Protein AF-A0A2P5DA56-F1 (afdb_monomer_lite)

Foldseek 3Di:
DDDPDPVQQVVLLVVLVVCVVVVVLVVNLVVVVCCCPVVVDDHDPVSLVVSLLSCLVVPNLVSSLVSQLVCVVVVHDGDCVSQVVSCLVPNALVSQFSSQCSNPVDPGHDLVSSLVSLVSCVVVVNVVRNDLVPDDPVNNPDPSSVVVVVVVCVVVVPDDPDDDDDDDDD

Organism: Parasponia andersonii (NCBI:txid3476)

Structure (mmCIF, N/CA/C/O backbone):
data_AF-A0A2P5DA56-F1
#
_entry.id   AF-A0A2P5DA56-F1
#
loop_
_atom_site.group_PDB
_atom_site.id
_atom_site.type_symbol
_atom_site.label_atom_id
_atom_site.label_alt_id
_atom_site.label_comp_id
_atom_site.label_asym_id
_atom_site.label_entity_id
_atom_site.label_seq_id
_atom_site.pdbx_PDB_ins_code
_atom_site.Cartn_x
_atom_site.Cartn_y
_atom_site.Cartn_z
_atom_site.occupancy
_atom_site.B_iso_or_equiv
_atom_site.auth_seq_id
_atom_site.auth_comp_id
_atom_site.auth_asym_id
_atom_site.auth_atom_id
_atom_site.pdbx_PDB_model_num
ATOM 1 N N . MET A 1 1 ? -0.456 -14.049 32.394 1.00 36.62 1 MET A N 1
ATOM 2 C CA . MET A 1 1 ? 0.382 -13.313 31.425 1.00 36.62 1 MET A CA 1
ATOM 3 C C . MET A 1 1 ? -0.483 -12.207 30.856 1.00 36.62 1 MET A C 1
ATOM 5 O O . MET A 1 1 ? -1.296 -12.472 29.980 1.00 36.62 1 MET A O 1
ATOM 9 N N . GLU A 1 2 ? -0.412 -11.013 31.433 1.00 42.34 2 GLU A N 1
ATOM 10 C CA . GLU A 1 2 ? -1.145 -9.858 30.918 1.00 42.34 2 GLU A CA 1
ATOM 11 C C . GLU A 1 2 ? -0.471 -9.425 29.618 1.00 42.34 2 GLU A C 1
ATOM 13 O O . GLU A 1 2 ? 0.686 -9.003 29.606 1.00 42.34 2 GLU A O 1
ATOM 18 N N . LYS A 1 3 ? -1.166 -9.607 28.491 1.00 50.41 3 LYS A N 1
ATOM 19 C CA . LYS A 1 3 ? -0.792 -8.895 27.273 1.00 50.41 3 LYS A CA 1
ATOM 20 C C . LYS A 1 3 ? -1.022 -7.421 27.577 1.00 50.41 3 LYS A C 1
ATOM 22 O O . LYS A 1 3 ? -2.128 -7.048 27.952 1.00 50.41 3 LYS A O 1
ATOM 27 N N . ASN A 1 4 ? 0.023 -6.616 27.437 1.00 48.81 4 ASN A N 1
ATOM 28 C CA . ASN A 1 4 ? -0.068 -5.162 27.400 1.00 48.81 4 ASN A CA 1
ATOM 29 C C . ASN A 1 4 ? -0.937 -4.797 26.179 1.00 48.81 4 ASN A C 1
ATOM 31 O O . ASN A 1 4 ? -0.430 -4.692 25.063 1.00 48.81 4 ASN A O 1
ATOM 35 N N . LEU A 1 5 ? -2.260 -4.770 26.363 1.00 55.12 5 LEU A N 1
ATOM 36 C CA . LEU A 1 5 ? -3.243 -4.524 25.310 1.00 55.12 5 LEU A CA 1
ATOM 37 C C . LEU A 1 5 ? -3.273 -3.023 25.043 1.00 55.12 5 LEU A C 1
ATOM 39 O O . LEU A 1 5 ? -3.648 -2.236 25.914 1.00 55.12 5 LEU A O 1
ATOM 43 N N . ASN A 1 6 ? -2.893 -2.623 23.832 1.00 73.44 6 ASN A N 1
ATOM 44 C CA . ASN A 1 6 ? -3.261 -1.305 23.344 1.00 73.44 6 ASN A CA 1
ATOM 45 C C . ASN A 1 6 ? -4.718 -1.407 22.886 1.00 73.44 6 ASN A C 1
ATOM 47 O O . ASN A 1 6 ? -4.990 -1.780 21.744 1.00 73.44 6 ASN A O 1
ATOM 51 N N . VAL A 1 7 ? -5.630 -1.117 23.818 1.00 73.19 7 VAL A N 1
ATOM 52 C CA . VAL A 1 7 ? -7.082 -1.289 23.666 1.00 73.19 7 VAL A CA 1
ATOM 53 C C . VAL A 1 7 ? -7.597 -0.677 22.359 1.00 73.19 7 VAL A C 1
ATOM 55 O O . VAL A 1 7 ? -8.420 -1.294 21.686 1.00 73.19 7 VAL A O 1
ATOM 58 N N . ASP A 1 8 ? -7.055 0.470 21.943 1.00 84.94 8 ASP A N 1
ATOM 59 C CA . ASP A 1 8 ? -7.455 1.137 20.703 1.00 84.94 8 ASP A CA 1
ATOM 60 C C . ASP A 1 8 ? -7.019 0.351 19.457 1.00 84.94 8 ASP A C 1
ATOM 62 O O . ASP A 1 8 ? -7.797 0.166 18.520 1.00 84.94 8 ASP A O 1
ATOM 66 N N . ALA A 1 9 ? -5.791 -0.172 19.441 1.00 89.06 9 ALA A N 1
ATOM 67 C CA . ALA A 1 9 ? -5.267 -0.936 18.309 1.00 89.06 9 ALA A CA 1
ATOM 68 C C . ALA A 1 9 ? -5.956 -2.306 18.162 1.00 89.06 9 ALA A C 1
ATOM 70 O O . ALA A 1 9 ? -6.233 -2.748 17.039 1.00 89.06 9 ALA A O 1
ATOM 71 N N . ASP A 1 10 ? -6.270 -2.955 19.286 1.00 90.25 10 ASP A N 1
ATOM 72 C CA . ASP A 1 10 ? -7.009 -4.218 19.316 1.00 90.25 10 ASP A CA 1
ATOM 73 C C . ASP A 1 10 ? -8.465 -4.029 18.865 1.00 90.25 10 ASP A C 1
ATOM 75 O O . ASP A 1 10 ? -8.963 -4.806 18.043 1.00 90.25 10 ASP A O 1
ATOM 79 N N . LEU A 1 11 ? -9.129 -2.960 19.322 1.00 91.12 11 LEU A N 1
ATOM 80 C CA . LEU A 1 11 ? -10.483 -2.612 18.888 1.00 91.12 11 LEU A CA 1
ATOM 81 C C . LEU A 1 11 ? -10.534 -2.332 17.380 1.00 91.12 11 LEU A C 1
ATOM 83 O O . LEU A 1 11 ? -11.405 -2.864 16.688 1.00 91.12 11 LEU A O 1
ATOM 87 N N . LEU A 1 12 ? -9.577 -1.563 16.847 1.00 93.56 12 LEU A N 1
ATOM 88 C CA . LEU A 1 12 ? -9.480 -1.313 15.407 1.00 93.56 12 LEU A CA 1
ATOM 89 C C . LEU A 1 12 ? -9.335 -2.614 14.614 1.00 93.56 12 LEU A C 1
ATOM 91 O O . LEU A 1 12 ? -10.028 -2.799 13.616 1.00 93.56 12 LEU A O 1
ATOM 95 N N . ASN A 1 13 ? -8.485 -3.541 15.060 1.00 95.12 13 ASN A N 1
ATOM 96 C CA . ASN A 1 13 ? -8.341 -4.843 14.409 1.00 95.12 13 ASN A CA 1
ATOM 97 C C . ASN A 1 13 ? -9.676 -5.611 14.383 1.00 95.12 13 ASN A C 1
ATOM 99 O O . ASN A 1 13 ? -10.057 -6.139 13.338 1.00 95.12 13 ASN A O 1
ATOM 103 N N . VAL A 1 14 ? -10.423 -5.646 15.493 1.00 95.56 14 VAL A N 1
ATOM 104 C CA . VAL A 1 14 ? -11.745 -6.298 15.552 1.00 95.56 14 VAL A CA 1
ATOM 105 C C . VAL A 1 14 ? -12.730 -5.656 14.571 1.00 95.56 14 VAL A C 1
ATOM 107 O O . VAL A 1 14 ? -13.362 -6.372 13.792 1.00 95.56 14 VAL A O 1
ATOM 110 N N . LEU A 1 15 ? -12.829 -4.325 14.560 1.00 95.75 15 LEU A N 1
ATOM 111 C CA . LEU A 1 15 ? -13.745 -3.598 13.677 1.00 95.75 15 LEU A CA 1
ATOM 112 C C . LEU A 1 15 ? -13.402 -3.813 12.198 1.00 95.75 15 LEU A C 1
ATOM 114 O O . LEU A 1 15 ? -14.291 -4.113 11.399 1.00 95.75 15 LEU A O 1
ATOM 118 N N . ILE A 1 16 ? -12.117 -3.745 11.838 1.00 97.38 16 ILE A N 1
ATOM 119 C CA . ILE A 1 16 ? -11.650 -4.012 10.472 1.00 97.38 16 ILE A CA 1
ATOM 120 C C . ILE A 1 16 ? -11.968 -5.446 10.053 1.00 97.38 16 ILE A C 1
ATOM 122 O O . ILE A 1 16 ? -12.532 -5.647 8.978 1.00 97.38 16 ILE A O 1
ATOM 126 N N . ASN A 1 17 ? -11.702 -6.442 10.905 1.00 96.06 17 ASN A N 1
ATOM 127 C CA . ASN A 1 17 ? -12.074 -7.830 10.611 1.00 96.06 17 ASN A CA 1
ATOM 128 C C . ASN A 1 17 ? -13.595 -7.974 10.408 1.00 96.06 17 ASN A C 1
ATOM 130 O O . ASN A 1 17 ? -14.023 -8.707 9.517 1.00 96.06 17 ASN A O 1
ATOM 134 N N . GLY A 1 18 ? -14.409 -7.240 11.175 1.00 97.56 18 GLY A N 1
ATOM 135 C CA . GLY A 1 18 ? -15.863 -7.188 11.003 1.00 97.56 18 GLY A CA 1
ATOM 136 C C . GLY A 1 18 ? -16.289 -6.648 9.634 1.00 97.56 18 GLY A C 1
ATOM 137 O O . GLY A 1 18 ? -17.082 -7.288 8.939 1.00 97.56 18 GLY A O 1
ATOM 138 N N . PHE A 1 19 ? -15.729 -5.513 9.199 1.00 97.44 19 PHE A N 1
ATOM 139 C CA . PHE A 1 19 ? -16.005 -4.963 7.867 1.00 97.44 19 PHE A CA 1
ATOM 140 C C . PHE A 1 19 ? -15.567 -5.913 6.745 1.00 97.44 19 PHE A C 1
ATOM 142 O O . PHE A 1 19 ? -16.328 -6.146 5.802 1.00 97.44 19 PHE A O 1
ATOM 149 N N . LEU A 1 20 ? -14.370 -6.499 6.856 1.00 96.38 20 LEU A N 1
ATOM 150 C CA . LEU A 1 20 ? -13.844 -7.440 5.866 1.00 96.38 20 LEU A CA 1
ATOM 151 C C . LEU A 1 20 ? -14.679 -8.727 5.790 1.00 96.38 20 LEU A C 1
ATOM 153 O O . LEU A 1 20 ? -14.956 -9.204 4.689 1.00 96.38 20 LEU A O 1
ATOM 157 N N . GLY A 1 21 ? -15.152 -9.244 6.929 1.00 95.94 21 GLY A N 1
ATOM 158 C CA . GLY A 1 21 ? -16.059 -10.395 6.989 1.00 95.94 21 GLY A CA 1
ATOM 159 C C . GLY A 1 21 ? -17.401 -10.145 6.293 1.00 95.94 21 GLY A C 1
ATOM 160 O O . GLY A 1 21 ? -17.974 -11.055 5.699 1.00 95.94 21 GLY A O 1
ATOM 161 N N . GLN A 1 22 ? -17.860 -8.891 6.276 1.00 97.06 22 GLN A N 1
ATOM 162 C CA . GLN A 1 22 ? -19.046 -8.450 5.532 1.00 97.06 22 GLN A CA 1
ATOM 163 C C . GLN A 1 22 ? -18.738 -8.050 4.077 1.00 97.06 22 GLN A C 1
ATOM 165 O O . GLN A 1 22 ? -19.611 -7.522 3.392 1.00 97.06 22 GLN A O 1
ATOM 170 N N . ARG A 1 23 ? -17.504 -8.268 3.595 1.00 95.00 23 ARG A N 1
ATOM 171 C CA . ARG A 1 23 ? -17.010 -7.844 2.269 1.00 95.00 23 ARG A CA 1
ATOM 172 C C . ARG A 1 23 ? -17.093 -6.332 2.020 1.00 95.00 23 ARG A C 1
ATOM 174 O O . ARG A 1 23 ? -17.073 -5.883 0.877 1.00 95.00 23 ARG A O 1
ATOM 181 N N . ARG A 1 24 ? -17.134 -5.524 3.080 1.00 97.69 24 ARG A N 1
ATOM 182 C CA . ARG A 1 24 ? -17.201 -4.057 3.017 1.00 97.69 24 ARG A CA 1
ATOM 183 C C . ARG A 1 24 ? -15.795 -3.453 3.008 1.00 97.69 24 ARG A C 1
ATOM 185 O O . ARG A 1 24 ? -15.431 -2.705 3.910 1.00 97.69 24 ARG A O 1
ATOM 192 N N . ILE A 1 25 ? -14.996 -3.811 2.004 1.00 98.00 25 ILE A N 1
ATOM 193 C CA . ILE A 1 25 ? -13.558 -3.487 1.940 1.00 98.00 25 ILE A CA 1
ATOM 194 C C . ILE A 1 25 ? -13.324 -1.970 1.883 1.00 98.00 25 ILE A C 1
ATOM 196 O O . ILE A 1 25 ? -12.516 -1.445 2.640 1.00 98.00 25 ILE A O 1
ATOM 200 N N . GLU A 1 26 ? -14.079 -1.252 1.051 1.00 96.88 26 GLU A N 1
ATOM 201 C CA . GLU A 1 26 ? -13.971 0.209 0.938 1.00 96.88 26 GLU A CA 1
ATOM 202 C C . GLU A 1 26 ? -14.357 0.921 2.243 1.00 96.88 26 GLU A C 1
ATOM 204 O O . GLU A 1 26 ? -13.678 1.846 2.680 1.00 96.88 26 GLU A O 1
ATOM 209 N N . ALA A 1 27 ? -15.401 0.440 2.927 1.00 97.62 27 ALA A N 1
ATOM 210 C CA . ALA A 1 27 ? -15.776 0.971 4.235 1.00 97.62 27 ALA A CA 1
ATOM 211 C C . ALA A 1 27 ? -14.688 0.707 5.288 1.00 97.62 27 ALA A C 1
ATOM 213 O O . ALA A 1 27 ? -14.415 1.586 6.098 1.00 97.62 27 ALA A O 1
ATOM 214 N N . ALA A 1 28 ? -14.049 -0.471 5.257 1.00 98.06 28 ALA A N 1
ATOM 215 C CA . ALA A 1 28 ? -12.926 -0.791 6.137 1.00 98.06 28 ALA A CA 1
ATOM 216 C C . ALA A 1 28 ? -11.749 0.172 5.920 1.00 98.06 28 ALA A C 1
ATOM 218 O O . ALA A 1 28 ? -11.184 0.676 6.888 1.00 98.06 28 ALA A O 1
ATOM 219 N N . TYR A 1 29 ? -11.417 0.457 4.657 1.00 98.25 29 TYR A N 1
ATOM 220 C CA . TYR A 1 29 ? -10.381 1.420 4.287 1.00 98.25 29 TYR A CA 1
ATOM 221 C C . TYR A 1 29 ? -10.695 2.827 4.786 1.00 98.25 29 TYR A C 1
ATOM 223 O O . TYR A 1 29 ? -9.919 3.383 5.562 1.00 98.25 29 TYR A O 1
ATOM 231 N N . ASN A 1 30 ? -11.861 3.364 4.425 1.00 97.69 30 ASN A N 1
ATOM 232 C CA . ASN A 1 30 ? -12.257 4.714 4.821 1.00 97.69 30 ASN A CA 1
ATOM 233 C C . ASN A 1 30 ? -12.301 4.870 6.345 1.00 97.69 30 ASN A C 1
ATOM 235 O O . ASN A 1 30 ? -11.796 5.857 6.876 1.00 97.69 30 ASN A O 1
ATOM 239 N N . PHE A 1 31 ? -12.831 3.866 7.052 1.00 97.06 31 PHE A N 1
ATOM 240 C CA . PHE A 1 31 ? -12.843 3.846 8.510 1.00 97.06 31 PHE A CA 1
ATOM 241 C C . PHE A 1 31 ? -11.424 3.875 9.091 1.00 97.06 31 PHE A C 1
ATOM 243 O O . PHE A 1 31 ? -11.137 4.705 9.950 1.00 97.06 31 PHE A O 1
ATOM 250 N N . LEU A 1 32 ? -10.516 3.014 8.616 1.00 96.38 32 LEU A N 1
ATOM 251 C CA . LEU A 1 32 ? -9.143 2.971 9.128 1.00 96.38 32 LEU A CA 1
ATOM 252 C C . LEU A 1 32 ? -8.421 4.310 8.925 1.00 96.38 32 LEU A C 1
ATOM 254 O O . LEU A 1 32 ? -7.805 4.824 9.857 1.00 96.38 32 LEU A O 1
ATOM 258 N N . ILE A 1 33 ? -8.533 4.882 7.723 1.00 96.31 33 ILE A N 1
ATOM 259 C CA . ILE A 1 33 ? -7.940 6.178 7.374 1.00 96.31 33 ILE A CA 1
ATOM 260 C C . ILE A 1 33 ? -8.505 7.293 8.255 1.00 96.31 33 ILE A C 1
ATOM 262 O O . ILE A 1 33 ? -7.748 8.121 8.761 1.00 96.31 33 ILE A O 1
ATOM 266 N N . GLU A 1 34 ? -9.819 7.307 8.483 1.00 95.00 34 GLU A N 1
ATOM 267 C CA . GLU A 1 34 ? -10.460 8.289 9.353 1.00 95.00 34 GLU A CA 1
ATOM 268 C C . GLU A 1 34 ? -9.940 8.196 10.792 1.00 95.00 34 GLU A C 1
ATOM 270 O O . GLU A 1 34 ? -9.595 9.219 11.386 1.00 95.00 34 GLU A O 1
ATOM 275 N N . MET A 1 35 ? -9.827 6.983 11.335 1.00 93.44 35 MET A N 1
ATOM 276 C CA . MET A 1 35 ? -9.324 6.753 12.691 1.00 93.44 35 MET A CA 1
ATOM 277 C C . MET A 1 35 ? -7.858 7.181 12.845 1.00 93.44 35 MET A C 1
ATOM 279 O O . MET A 1 35 ? -7.498 7.805 13.843 1.00 93.44 35 MET A O 1
ATOM 283 N N . ILE A 1 36 ? -7.015 6.917 11.844 1.00 93.00 36 ILE A N 1
ATOM 284 C CA . ILE A 1 36 ? -5.616 7.368 11.850 1.00 93.00 36 ILE A CA 1
ATOM 285 C C . ILE A 1 36 ? -5.543 8.899 11.764 1.00 93.00 36 ILE A C 1
ATOM 287 O O . ILE A 1 36 ? -4.839 9.526 12.551 1.00 93.00 36 ILE A O 1
ATOM 291 N N . ASN A 1 37 ? -6.273 9.516 10.833 1.00 91.12 37 ASN A N 1
ATOM 292 C CA . ASN A 1 37 ? -6.134 10.945 10.544 1.00 91.12 37 ASN A CA 1
ATOM 293 C C . ASN A 1 37 ? -6.791 11.847 11.593 1.00 91.12 37 ASN A C 1
ATOM 295 O O . ASN A 1 37 ? -6.254 12.910 11.896 1.00 91.12 37 ASN A O 1
ATOM 299 N N . LYS A 1 38 ? -7.952 11.455 12.132 1.00 90.75 38 LYS A N 1
ATOM 300 C CA . LYS A 1 38 ? -8.693 12.281 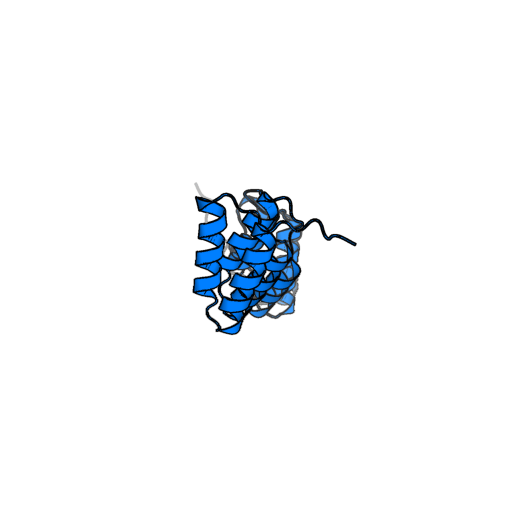13.099 1.00 90.75 38 LYS A CA 1
ATOM 301 C C . LYS A 1 38 ? -8.256 12.046 14.536 1.00 90.75 38 LYS A C 1
ATOM 303 O O . LYS A 1 38 ? -8.227 12.990 15.317 1.00 90.75 38 LYS A O 1
ATOM 308 N N . LEU A 1 39 ? -7.962 10.795 14.887 1.00 88.25 39 LEU A N 1
ATOM 309 C CA . LEU A 1 39 ? -7.686 10.399 16.269 1.00 88.25 39 LEU A CA 1
ATOM 310 C C . LEU A 1 39 ? -6.209 10.062 16.506 1.00 88.25 39 LEU A C 1
ATOM 312 O O . LEU A 1 39 ? -5.819 9.814 17.641 1.00 88.25 39 LEU A O 1
ATOM 316 N N . GLY A 1 40 ? -5.376 10.049 15.459 1.00 88.31 40 GLY A N 1
ATOM 317 C CA . GLY A 1 40 ? -3.953 9.734 15.586 1.00 88.31 40 GLY A CA 1
ATOM 318 C C . GLY A 1 40 ? -3.686 8.283 15.986 1.00 88.31 40 GLY A C 1
ATOM 319 O O . GLY A 1 40 ? -2.604 7.982 16.492 1.00 88.31 40 GLY A O 1
ATOM 320 N N . LEU A 1 41 ? -4.658 7.383 15.796 1.00 90.25 41 LEU A N 1
ATOM 321 C CA . LEU A 1 41 ? -4.520 5.997 16.231 1.00 90.25 41 LEU A CA 1
ATOM 322 C C . LEU A 1 41 ? -3.445 5.268 1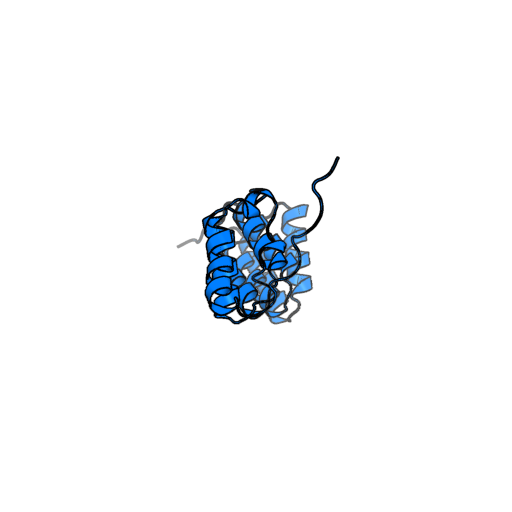5.420 1.00 90.25 41 LEU A C 1
ATOM 324 O O . LEU A 1 41 ? -3.228 5.522 14.231 1.00 90.25 41 LEU A O 1
ATOM 328 N N . ARG A 1 42 ? -2.784 4.316 16.082 1.00 92.38 42 ARG A N 1
ATOM 329 C CA . ARG A 1 42 ? -1.762 3.445 15.495 1.00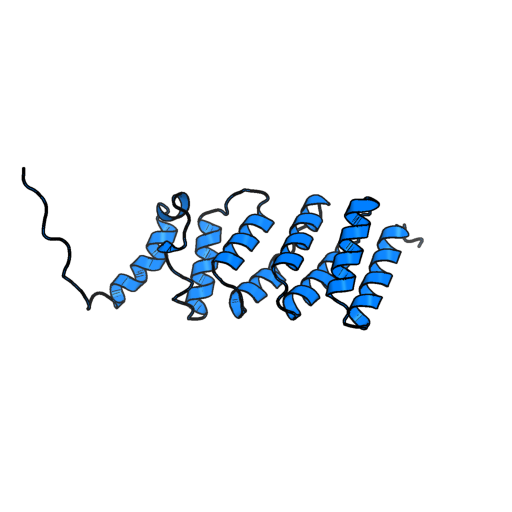 92.38 42 ARG A CA 1
ATOM 330 C C . ARG A 1 42 ? -2.289 2.008 15.443 1.00 92.38 42 ARG A C 1
ATOM 332 O O . ARG A 1 42 ? -2.186 1.297 16.444 1.00 92.38 42 ARG A O 1
ATOM 339 N N . PRO A 1 43 ? -2.883 1.576 14.314 1.00 93.69 43 PRO A N 1
ATOM 340 C CA . PRO A 1 43 ? -3.331 0.200 14.143 1.00 93.69 43 PRO A CA 1
ATOM 341 C C . PRO A 1 43 ? -2.164 -0.784 14.235 1.00 93.69 43 PRO A C 1
ATOM 343 O O . PRO A 1 43 ? -1.019 -0.439 13.947 1.00 93.69 43 PRO A O 1
ATOM 346 N N . LEU A 1 44 ? -2.465 -2.041 14.560 1.00 94.94 44 LEU A N 1
ATOM 347 C CA . LEU A 1 44 ? -1.477 -3.118 14.514 1.00 94.94 44 LEU A CA 1
ATOM 348 C C . LEU A 1 44 ? -0.971 -3.325 13.079 1.00 94.94 44 LEU A C 1
ATOM 350 O O . LEU A 1 44 ? -1.737 -3.212 12.121 1.00 94.94 44 LEU A O 1
ATOM 354 N N . GLN A 1 45 ? 0.295 -3.732 12.930 1.00 94.81 45 GLN A N 1
ATOM 355 C CA . GLN A 1 45 ? 0.871 -4.093 11.626 1.00 94.81 45 GLN A CA 1
ATOM 356 C C . GLN A 1 45 ? 0.004 -5.129 10.890 1.00 94.81 45 GLN A C 1
ATOM 358 O O . GLN A 1 45 ? -0.198 -5.037 9.684 1.00 94.81 45 GLN A O 1
ATOM 363 N N . GLU A 1 46 ? -0.562 -6.084 11.628 1.00 94.69 46 GLU A N 1
ATOM 364 C CA . GLU A 1 46 ? -1.454 -7.110 11.084 1.00 94.69 46 GLU A CA 1
ATOM 365 C C . GLU A 1 46 ? -2.753 -6.534 10.495 1.00 94.69 46 GLU A C 1
ATOM 367 O O . GLU A 1 46 ? -3.245 -7.022 9.480 1.00 94.69 46 GLU A O 1
ATOM 372 N N . THR A 1 47 ? -3.288 -5.458 11.081 1.00 95.56 47 THR A N 1
ATOM 373 C CA . THR A 1 47 ? -4.484 -4.774 10.569 1.00 95.56 47 THR A CA 1
ATOM 374 C C . THR A 1 47 ? -4.222 -4.178 9.186 1.00 95.56 47 THR A C 1
ATOM 376 O O . THR A 1 47 ? -5.046 -4.339 8.285 1.00 95.56 47 THR A O 1
ATOM 379 N N . TYR A 1 48 ? -3.057 -3.548 8.992 1.00 96.56 48 TYR A N 1
ATOM 380 C CA . TYR A 1 48 ? -2.634 -3.055 7.679 1.00 96.56 48 TYR A CA 1
ATOM 381 C C . TYR A 1 48 ? -2.493 -4.194 6.672 1.00 96.56 48 TYR A C 1
ATOM 383 O O . TYR A 1 48 ? -3.051 -4.112 5.580 1.00 96.56 48 TYR A O 1
ATOM 391 N N . ARG A 1 49 ? -1.787 -5.270 7.047 1.00 96.56 49 ARG A N 1
ATOM 392 C CA . ARG A 1 49 ? -1.526 -6.418 6.166 1.00 96.56 49 ARG A CA 1
ATOM 393 C C . ARG A 1 49 ? -2.812 -7.020 5.607 1.00 96.56 49 ARG A C 1
ATOM 395 O O . ARG A 1 49 ? -2.962 -7.100 4.391 1.00 96.56 49 ARG A O 1
ATOM 402 N N . LYS A 1 50 ? -3.770 -7.346 6.476 1.00 96.38 50 LYS A N 1
ATOM 403 C CA . LYS A 1 50 ? -5.059 -7.922 6.062 1.00 96.38 50 LYS A CA 1
ATOM 404 C C . LYS A 1 50 ? -5.818 -7.026 5.093 1.00 96.38 50 LYS A C 1
ATOM 406 O O . LYS A 1 50 ? -6.381 -7.502 4.109 1.00 96.38 50 LYS A O 1
ATOM 411 N N . LEU A 1 51 ? -5.867 -5.726 5.377 1.00 97.62 51 LEU A N 1
ATOM 412 C CA . LEU A 1 51 ? -6.602 -4.794 4.535 1.00 97.62 51 LEU A CA 1
ATOM 413 C C . LEU A 1 51 ? -5.901 -4.579 3.185 1.00 97.62 51 LEU A C 1
ATOM 415 O O . LEU A 1 51 ? -6.583 -4.549 2.164 1.00 97.62 51 LEU A O 1
ATOM 419 N N . ILE A 1 52 ? -4.564 -4.523 3.162 1.00 98.00 52 ILE A N 1
ATOM 420 C CA . ILE A 1 52 ? -3.757 -4.490 1.931 1.00 98.00 52 ILE A CA 1
ATOM 421 C C . ILE A 1 52 ? -4.054 -5.713 1.058 1.00 98.00 52 ILE A C 1
ATOM 423 O O . ILE A 1 52 ? -4.356 -5.551 -0.122 1.00 98.00 52 ILE A O 1
ATOM 427 N N . GLU A 1 53 ? -4.022 -6.926 1.619 1.00 97.00 53 GLU A N 1
ATOM 428 C CA . GLU A 1 53 ? -4.344 -8.145 0.865 1.00 97.00 53 GLU A CA 1
ATOM 429 C C . GLU A 1 53 ? -5.736 -8.062 0.237 1.00 97.00 53 GLU A C 1
ATOM 431 O O . GLU A 1 53 ? -5.893 -8.304 -0.960 1.00 97.00 53 GLU A O 1
ATOM 436 N N . LYS A 1 54 ? -6.744 -7.650 1.019 1.00 98.06 54 LYS A N 1
ATOM 437 C CA . LYS A 1 54 ? -8.119 -7.526 0.523 1.00 98.06 54 LYS A CA 1
ATOM 438 C C . LYS A 1 54 ? -8.283 -6.457 -0.544 1.00 98.06 54 LYS A C 1
ATOM 440 O O . LYS A 1 54 ? -9.003 -6.703 -1.506 1.00 98.06 54 LYS A O 1
ATOM 445 N N . LEU A 1 55 ? -7.610 -5.317 -0.425 1.00 98.38 55 LEU A N 1
ATOM 446 C CA . LEU A 1 55 ? -7.623 -4.277 -1.455 1.00 98.38 55 LEU A CA 1
ATOM 447 C C . LEU A 1 55 ? -6.993 -4.774 -2.763 1.00 98.38 55 LEU A C 1
ATOM 449 O O . LEU A 1 55 ? -7.585 -4.606 -3.830 1.00 98.38 55 LEU A O 1
ATOM 453 N N . LEU A 1 56 ? -5.849 -5.461 -2.692 1.00 97.56 56 LEU A N 1
ATOM 454 C CA . LEU A 1 56 ? -5.196 -6.036 -3.872 1.00 97.56 56 LEU A CA 1
ATOM 455 C C . LEU A 1 56 ? -6.044 -7.140 -4.528 1.00 97.56 56 LEU A C 1
ATOM 457 O O . LEU A 1 56 ? -6.114 -7.200 -5.757 1.00 97.56 56 LEU A O 1
ATOM 461 N N . GLU A 1 57 ? -6.742 -7.971 -3.742 1.00 96.00 57 GLU A N 1
ATOM 462 C CA . GLU A 1 57 ? -7.699 -8.969 -4.255 1.00 96.00 57 GLU A CA 1
ATOM 463 C C . GLU A 1 57 ? -8.809 -8.327 -5.108 1.00 96.00 57 GLU A C 1
ATOM 465 O O . GLU A 1 57 ? -9.200 -8.894 -6.131 1.00 96.00 57 GLU A O 1
ATOM 470 N N . VAL A 1 58 ? -9.286 -7.135 -4.726 1.00 96.31 58 VAL A N 1
ATOM 471 C CA . VAL A 1 58 ? -10.322 -6.385 -5.463 1.00 96.31 58 VAL A CA 1
ATOM 472 C C . VAL A 1 58 ? -9.769 -5.295 -6.387 1.00 96.31 58 VAL A C 1
ATOM 474 O O . VAL A 1 58 ? -10.513 -4.419 -6.822 1.00 96.31 58 VAL A O 1
ATOM 477 N N . ARG A 1 59 ? -8.478 -5.375 -6.742 1.00 95.81 59 ARG A N 1
ATOM 478 C CA . ARG A 1 59 ? -7.788 -4.470 -7.686 1.00 95.81 59 ARG A CA 1
ATOM 479 C C . ARG A 1 59 ? -7.786 -2.990 -7.284 1.00 95.81 59 ARG A C 1
ATOM 481 O O . ARG A 1 59 ? -7.786 -2.109 -8.139 1.00 95.81 59 ARG A O 1
ATOM 488 N N . LYS A 1 60 ? -7.744 -2.720 -5.982 1.00 97.38 60 LYS A N 1
ATOM 489 C CA . LYS A 1 60 ? -7.612 -1.381 -5.394 1.00 97.38 60 LYS A CA 1
ATOM 490 C C . LYS A 1 60 ? -6.156 -1.101 -5.010 1.00 97.38 60 LYS A C 1
ATOM 492 O O . LYS A 1 60 ? -5.792 -1.112 -3.836 1.00 97.38 60 LYS A O 1
ATOM 497 N N . LEU A 1 61 ? -5.297 -0.966 -6.026 1.00 96.94 61 LEU A N 1
ATOM 498 C CA . LEU A 1 61 ? -3.850 -0.804 -5.834 1.00 96.94 61 LEU A CA 1
ATOM 499 C C . LEU A 1 61 ? -3.502 0.507 -5.122 1.00 96.94 61 LEU A C 1
ATOM 501 O O . LEU A 1 61 ? -2.683 0.484 -4.210 1.00 96.94 61 LEU A O 1
ATOM 505 N N . GLU A 1 62 ? -4.114 1.622 -5.518 1.00 96.62 62 GLU A N 1
ATOM 506 C CA . GLU A 1 62 ? -3.801 2.942 -4.955 1.00 96.62 62 GLU A CA 1
ATOM 507 C C . GLU A 1 62 ? -4.069 2.992 -3.451 1.00 96.62 62 GLU A C 1
ATOM 509 O O . GLU A 1 62 ? -3.188 3.354 -2.670 1.00 96.62 62 GLU A O 1
ATOM 514 N N . GLU A 1 63 ? -5.236 2.507 -3.028 1.00 97.81 63 GLU A N 1
ATOM 515 C CA . GLU A 1 63 ? -5.597 2.417 -1.616 1.00 97.81 63 GLU A CA 1
ATOM 516 C C . GLU A 1 63 ? -4.649 1.475 -0.848 1.00 97.81 63 GLU A C 1
ATOM 518 O O . GLU A 1 63 ? -4.283 1.737 0.299 1.00 97.81 63 GLU A O 1
ATOM 523 N N . ALA A 1 64 ? -4.193 0.382 -1.472 1.00 97.88 64 ALA A N 1
ATOM 524 C CA . ALA A 1 64 ? -3.202 -0.504 -0.863 1.00 97.88 64 ALA A CA 1
ATOM 525 C C . ALA A 1 64 ? -1.833 0.188 -0.703 1.00 97.88 64 ALA A C 1
ATOM 527 O O . ALA A 1 64 ? -1.178 0.027 0.331 1.00 97.88 64 ALA A O 1
ATOM 528 N N . LEU A 1 65 ? -1.402 0.978 -1.692 1.00 96.19 65 LEU A N 1
ATOM 529 C CA . LEU A 1 65 ? -0.165 1.759 -1.629 1.00 96.19 65 LEU A CA 1
ATOM 530 C C . LEU A 1 65 ? -0.241 2.867 -0.568 1.00 96.19 65 LEU A C 1
ATOM 532 O O . LEU A 1 65 ? 0.750 3.098 0.128 1.00 96.19 65 LEU A O 1
ATOM 536 N N . ASP A 1 66 ? -1.402 3.499 -0.381 1.00 95.62 66 ASP A N 1
ATOM 537 C CA . ASP A 1 66 ? -1.643 4.446 0.716 1.00 95.62 66 ASP A CA 1
ATOM 538 C C . ASP A 1 66 ? -1.418 3.796 2.083 1.00 95.62 66 ASP A C 1
ATOM 540 O O . ASP A 1 66 ? -0.701 4.338 2.931 1.00 95.62 66 ASP A O 1
ATOM 544 N N . LEU A 1 67 ? -1.961 2.593 2.284 1.00 96.31 67 LEU A N 1
ATOM 545 C CA . LEU A 1 67 ? -1.746 1.840 3.518 1.00 96.31 67 LEU A CA 1
ATOM 546 C C . LEU A 1 67 ? -0.282 1.435 3.709 1.00 96.31 67 LEU A C 1
ATOM 548 O O . LEU A 1 67 ? 0.215 1.508 4.832 1.00 96.31 67 LEU A O 1
ATOM 552 N N . LEU A 1 68 ? 0.431 1.057 2.643 1.00 95.38 68 LEU A N 1
ATOM 553 C CA . LEU A 1 68 ? 1.866 0.761 2.714 1.00 95.38 68 LEU A CA 1
ATOM 554 C C . LEU A 1 68 ? 2.668 1.989 3.174 1.00 95.38 68 LEU A C 1
ATOM 556 O O . LEU A 1 68 ? 3.499 1.877 4.078 1.00 95.38 68 LEU A O 1
ATOM 560 N N . ARG A 1 69 ? 2.379 3.169 2.606 1.00 93.25 69 ARG A N 1
ATOM 561 C CA . ARG A 1 69 ? 3.004 4.443 3.000 1.00 93.25 69 ARG A CA 1
ATOM 562 C C . ARG A 1 69 ? 2.731 4.774 4.467 1.00 93.25 69 ARG A C 1
ATOM 564 O O . ARG A 1 69 ? 3.653 5.137 5.198 1.00 93.25 69 ARG A O 1
ATOM 571 N N . LEU A 1 70 ? 1.484 4.627 4.918 1.00 92.69 70 LEU A N 1
ATOM 572 C CA . LEU A 1 70 ? 1.102 4.863 6.315 1.00 92.69 70 LEU A CA 1
ATOM 573 C C . LEU A 1 70 ? 1.793 3.896 7.275 1.00 92.69 70 LEU A C 1
ATOM 575 O O . LEU A 1 70 ? 2.293 4.318 8.317 1.00 92.69 70 LEU A O 1
ATOM 579 N N . MET A 1 71 ? 1.878 2.623 6.898 1.00 93.56 71 MET A N 1
ATOM 580 C CA . MET A 1 71 ? 2.556 1.591 7.671 1.00 93.56 71 MET A CA 1
ATOM 581 C C . MET A 1 71 ? 4.039 1.948 7.870 1.00 93.56 71 MET A C 1
ATOM 583 O O . MET A 1 71 ? 4.528 1.929 8.999 1.00 93.56 71 MET A O 1
ATOM 587 N N . MET A 1 72 ? 4.724 2.394 6.814 1.00 91.94 72 MET A N 1
ATOM 588 C CA . MET A 1 72 ? 6.110 2.874 6.900 1.00 91.94 72 MET A CA 1
ATOM 589 C C . MET A 1 72 ? 6.252 4.163 7.721 1.00 91.94 72 MET A C 1
ATOM 591 O O . MET A 1 72 ? 7.192 4.288 8.502 1.00 91.94 72 MET A O 1
ATOM 595 N N . LYS A 1 73 ? 5.313 5.112 7.592 1.00 91.12 73 LYS A N 1
ATOM 596 C CA . LYS A 1 73 ? 5.291 6.350 8.395 1.00 91.12 73 LYS A CA 1
ATOM 597 C C . LYS A 1 73 ? 5.129 6.062 9.890 1.00 91.12 73 LYS A C 1
ATOM 599 O O . LYS A 1 73 ? 5.650 6.801 10.717 1.00 91.12 73 LYS A O 1
ATOM 604 N N . GLN A 1 74 ? 4.428 4.984 10.233 1.00 90.75 74 GLN A N 1
ATOM 605 C CA . GLN A 1 74 ? 4.309 4.464 11.595 1.00 90.75 74 GLN A CA 1
ATOM 606 C C . GLN A 1 74 ? 5.426 3.464 11.940 1.00 90.75 74 GLN A C 1
ATOM 608 O O . GLN A 1 74 ? 5.243 2.633 12.827 1.00 90.75 74 GLN A O 1
ATOM 613 N N . GLU A 1 75 ? 6.571 3.532 11.253 1.00 91.56 75 GLU A N 1
ATOM 614 C CA . GLU A 1 75 ? 7.796 2.767 11.530 1.00 91.56 75 GLU A CA 1
ATOM 615 C C . GLU A 1 75 ? 7.636 1.239 11.455 1.00 91.56 75 GLU A C 1
ATOM 617 O O . GLU A 1 75 ? 8.468 0.483 11.961 1.00 91.56 75 GLU A O 1
ATOM 622 N N . TYR A 1 76 ? 6.576 0.749 10.810 1.00 92.12 76 TYR A N 1
ATOM 623 C CA . TYR A 1 76 ? 6.440 -0.672 10.531 1.00 92.12 76 TYR A CA 1
ATOM 624 C C . TYR A 1 76 ? 7.261 -1.063 9.303 1.00 92.12 76 TYR A C 1
ATOM 626 O O . TYR A 1 76 ? 7.365 -0.322 8.326 1.00 92.12 76 TYR A O 1
ATOM 634 N N . GLN A 1 77 ? 7.810 -2.279 9.338 1.00 88.94 77 GLN A N 1
ATOM 635 C CA . GLN A 1 77 ? 8.542 -2.842 8.205 1.00 88.94 77 GLN A CA 1
ATOM 636 C C . GLN A 1 77 ? 7.615 -2.975 6.989 1.00 88.94 77 GLN A C 1
ATOM 638 O O . GLN A 1 77 ? 6.554 -3.592 7.141 1.00 88.94 77 GLN A O 1
ATOM 643 N N . PRO A 1 78 ? 7.990 -2.440 5.810 1.00 87.56 78 PRO A N 1
ATOM 644 C CA . PRO A 1 78 ? 7.179 -2.548 4.604 1.00 87.56 78 PRO A CA 1
ATOM 645 C C . PRO A 1 78 ? 6.985 -4.010 4.203 1.00 87.56 78 PRO A C 1
ATOM 647 O O . PRO A 1 78 ? 7.811 -4.872 4.505 1.00 87.56 78 PRO A O 1
ATOM 650 N N . TRP A 1 79 ? 5.888 -4.292 3.501 1.00 88.69 79 TRP A N 1
ATOM 651 C CA . TRP A 1 79 ? 5.541 -5.647 3.082 1.00 88.69 79 TRP A CA 1
ATOM 652 C C . TRP A 1 79 ? 5.397 -5.727 1.557 1.00 88.69 79 TRP A C 1
ATOM 654 O O . TRP A 1 79 ? 4.305 -5.523 1.029 1.00 88.69 79 TRP A O 1
ATOM 664 N N . PRO A 1 80 ? 6.507 -5.955 0.834 1.00 89.00 80 PRO A N 1
ATOM 665 C CA . PRO A 1 80 ? 6.553 -5.811 -0.621 1.00 89.00 80 PRO A CA 1
ATOM 666 C C . PRO A 1 80 ? 5.950 -6.992 -1.395 1.00 89.00 80 PRO A C 1
ATOM 668 O O . PRO A 1 80 ? 5.582 -6.830 -2.562 1.00 89.00 80 PRO A O 1
ATOM 671 N N . ASP A 1 81 ? 5.853 -8.176 -0.787 1.00 92.56 81 ASP A N 1
ATOM 672 C CA . ASP A 1 81 ? 5.510 -9.410 -1.506 1.00 92.56 81 ASP A CA 1
ATOM 673 C C . ASP A 1 81 ? 4.103 -9.394 -2.135 1.00 92.56 81 ASP A C 1
ATOM 675 O O . ASP A 1 81 ? 3.995 -9.723 -3.323 1.00 92.56 81 ASP A O 1
ATOM 679 N N . PRO A 1 82 ? 3.027 -8.960 -1.437 1.00 94.06 82 PRO A N 1
ATOM 680 C CA . PRO A 1 82 ? 1.688 -8.917 -2.032 1.00 94.06 82 PRO A CA 1
ATOM 681 C C . PRO A 1 82 ? 1.606 -7.990 -3.249 1.00 94.06 82 PRO A C 1
ATOM 683 O O . PRO A 1 82 ? 1.000 -8.340 -4.264 1.00 94.06 82 PRO A O 1
ATOM 686 N N . PHE A 1 83 ? 2.269 -6.833 -3.182 1.00 94.94 83 PHE A N 1
ATOM 687 C CA . PHE A 1 83 ? 2.336 -5.874 -4.285 1.00 94.94 83 PHE A CA 1
ATOM 688 C C . PHE A 1 83 ? 3.129 -6.434 -5.460 1.00 94.94 83 PHE A C 1
ATOM 690 O O . PHE A 1 83 ? 2.673 -6.364 -6.598 1.00 94.94 83 PHE A O 1
ATOM 697 N N . SER A 1 84 ? 4.279 -7.055 -5.193 1.00 90.94 84 SER A N 1
ATOM 698 C CA . SER A 1 84 ? 5.118 -7.672 -6.226 1.00 90.94 84 SER A CA 1
ATOM 699 C C . SER A 1 84 ? 4.349 -8.757 -6.985 1.00 90.94 84 SER A C 1
ATOM 701 O O . SER A 1 84 ? 4.385 -8.815 -8.217 1.00 90.94 84 SER A O 1
ATOM 703 N N . HIS A 1 85 ? 3.588 -9.581 -6.257 1.00 90.31 85 HIS A N 1
ATOM 704 C CA . HIS A 1 85 ? 2.698 -10.576 -6.844 1.00 90.31 85 HIS A CA 1
ATOM 705 C C . HIS A 1 85 ? 1.579 -9.935 -7.685 1.00 90.31 85 HIS A C 1
ATOM 707 O O . HIS A 1 85 ? 1.346 -10.367 -8.819 1.00 90.31 85 HIS A O 1
ATOM 713 N N . TYR A 1 86 ? 0.909 -8.905 -7.156 1.00 95.31 86 TYR A N 1
ATOM 714 C CA . TYR A 1 86 ? -0.143 -8.170 -7.862 1.00 95.31 86 TYR A CA 1
ATOM 715 C C . TYR A 1 86 ? 0.373 -7.538 -9.160 1.00 95.31 86 TYR A C 1
ATOM 717 O O . TYR A 1 86 ? -0.198 -7.772 -10.223 1.00 95.31 86 TYR A O 1
ATOM 725 N N . ILE A 1 87 ? 1.477 -6.792 -9.098 1.00 92.62 87 ILE A N 1
ATOM 726 C CA . ILE A 1 87 ? 2.057 -6.062 -10.233 1.00 92.62 87 ILE A CA 1
ATOM 727 C C . ILE A 1 87 ? 2.454 -7.022 -11.345 1.00 92.62 87 ILE A C 1
ATOM 729 O O . ILE A 1 87 ? 2.094 -6.813 -12.503 1.00 92.62 87 ILE A O 1
ATOM 733 N N . ARG A 1 88 ? 3.129 -8.122 -10.991 1.00 87.19 88 ARG A N 1
ATOM 734 C CA . ARG A 1 88 ? 3.505 -9.161 -11.953 1.00 87.19 88 ARG A CA 1
ATOM 735 C C . ARG A 1 88 ? 2.286 -9.663 -12.733 1.00 87.19 88 ARG A C 1
ATOM 737 O O . ARG A 1 88 ? 2.330 -9.739 -13.960 1.00 87.19 88 ARG A O 1
ATOM 744 N N . LYS A 1 89 ? 1.198 -9.970 -12.022 1.00 89.44 89 LYS A N 1
ATOM 745 C CA . LYS A 1 89 ? 0.012 -10.624 -12.588 1.00 89.44 89 LYS A CA 1
ATOM 746 C C . LYS A 1 89 ? -0.972 -9.663 -13.264 1.00 89.44 89 LYS A C 1
ATOM 748 O O . LYS A 1 89 ? -1.604 -10.042 -14.245 1.00 89.44 89 LYS A O 1
ATOM 753 N N . PHE A 1 90 ? -1.130 -8.454 -12.736 1.00 90.12 90 PHE A N 1
ATOM 754 C CA . PHE A 1 90 ? -2.208 -7.534 -13.111 1.00 90.12 90 PHE A CA 1
ATOM 755 C C . PHE A 1 90 ? -1.753 -6.092 -13.355 1.00 90.12 90 PHE A C 1
ATOM 757 O O . PHE A 1 90 ? -2.455 -5.377 -14.062 1.00 90.12 90 PHE A O 1
ATOM 764 N N . GLY A 1 91 ? -0.628 -5.657 -12.778 1.00 89.19 91 GLY A N 1
ATOM 765 C CA . GLY A 1 91 ? -0.244 -4.241 -12.765 1.00 89.19 91 GLY A CA 1
ATOM 766 C C . GLY A 1 91 ? 0.564 -3.791 -13.978 1.00 89.19 91 GLY A C 1
ATOM 767 O O . GLY A 1 91 ? 1.161 -4.609 -14.668 1.00 89.19 91 GLY A O 1
ATOM 768 N N . THR A 1 92 ? 0.585 -2.498 -14.258 1.00 88.62 92 THR A N 1
ATOM 769 C CA . THR A 1 92 ? 1.347 -1.841 -15.336 1.00 88.62 92 THR A CA 1
ATOM 770 C C . THR A 1 92 ? 2.768 -1.454 -14.894 1.00 88.62 92 THR A C 1
ATOM 772 O O . THR A 1 92 ? 3.158 -1.661 -13.742 1.00 88.62 92 THR A O 1
ATOM 775 N N . VAL A 1 93 ? 3.584 -0.897 -15.794 1.00 82.00 93 VAL A N 1
ATOM 776 C CA . VAL A 1 93 ? 4.882 -0.298 -15.402 1.00 82.00 93 VAL A CA 1
ATOM 777 C C . VAL A 1 93 ? 4.699 0.914 -14.519 1.00 82.00 93 VAL A C 1
ATOM 779 O O . VAL A 1 93 ? 5.499 1.141 -13.613 1.00 82.00 93 VAL A O 1
ATOM 782 N N . GLU A 1 94 ? 3.655 1.681 -14.784 1.00 86.50 94 GLU A N 1
ATOM 783 C CA . GLU A 1 94 ? 3.260 2.823 -13.984 1.00 86.50 94 GLU A CA 1
ATOM 784 C C . GLU A 1 94 ? 2.928 2.351 -12.558 1.00 86.50 94 GLU A C 1
ATOM 786 O O . GLU A 1 94 ? 3.544 2.832 -11.611 1.00 86.50 94 GLU A O 1
ATOM 791 N N . ASP A 1 95 ? 2.124 1.293 -12.410 1.00 90.88 95 ASP A N 1
ATOM 792 C CA . ASP A 1 95 ? 1.820 0.658 -11.116 1.00 90.88 95 ASP A CA 1
ATOM 793 C C . ASP A 1 95 ? 3.086 0.175 -10.393 1.00 90.88 95 ASP A C 1
ATOM 795 O O . ASP A 1 95 ? 3.255 0.356 -9.185 1.00 90.88 95 ASP A O 1
ATOM 799 N N . ALA A 1 96 ? 4.005 -0.449 -11.137 1.00 88.38 96 ALA A N 1
ATOM 800 C CA . ALA A 1 96 ? 5.276 -0.908 -10.594 1.00 88.38 96 ALA A CA 1
ATOM 801 C C . ALA A 1 96 ? 6.153 0.256 -10.118 1.00 88.38 96 ALA A C 1
ATOM 803 O O . ALA A 1 96 ? 6.822 0.163 -9.089 1.00 88.38 96 ALA A O 1
ATOM 804 N N . THR A 1 97 ? 6.131 1.359 -10.859 1.00 85.44 97 THR A N 1
ATOM 805 C CA . THR A 1 97 ? 6.855 2.583 -10.529 1.00 85.44 97 THR A CA 1
ATOM 806 C C . THR A 1 97 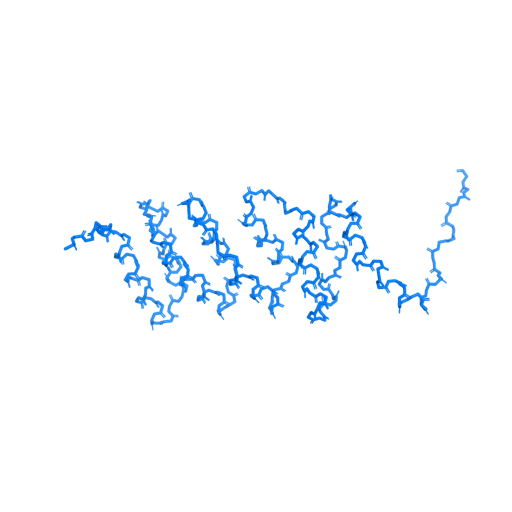? 6.278 3.227 -9.273 1.00 85.44 97 THR A C 1
ATOM 808 O O . THR A 1 97 ? 7.041 3.568 -8.370 1.00 85.44 97 THR A O 1
ATOM 811 N N . GLU A 1 98 ? 4.952 3.333 -9.170 1.00 90.25 98 GLU A N 1
ATOM 812 C CA . GLU A 1 98 ? 4.270 3.868 -7.987 1.00 90.25 98 GLU A CA 1
ATOM 813 C C . GLU A 1 98 ? 4.525 3.017 -6.741 1.00 90.25 98 GLU A C 1
ATOM 815 O O . GLU A 1 98 ? 4.835 3.546 -5.671 1.00 90.25 98 GLU A O 1
ATOM 820 N N . PHE A 1 99 ? 4.525 1.691 -6.878 1.00 91.94 99 PHE A N 1
ATOM 821 C CA . PHE A 1 99 ? 4.910 0.796 -5.790 1.00 91.94 99 PHE A CA 1
ATOM 822 C C . PHE A 1 99 ? 6.353 1.001 -5.323 1.00 91.94 99 PHE A C 1
ATOM 824 O O . PHE A 1 99 ? 6.618 1.097 -4.122 1.00 91.94 99 PHE A O 1
ATOM 831 N N . LEU A 1 100 ? 7.299 1.107 -6.255 1.00 87.06 100 LEU A N 1
ATOM 832 C CA . LEU A 1 100 ? 8.696 1.336 -5.901 1.00 87.06 100 LEU A CA 1
ATOM 833 C C . LEU A 1 100 ? 8.920 2.717 -5.257 1.00 87.06 100 LEU A C 1
ATOM 835 O O . LEU A 1 100 ? 9.740 2.835 -4.341 1.00 87.06 100 LEU A O 1
ATOM 839 N N . LYS A 1 101 ? 8.186 3.752 -5.688 1.00 86.56 101 LYS A N 1
ATOM 840 C CA . LYS A 1 101 ? 8.179 5.068 -5.024 1.00 86.56 101 LYS A CA 1
ATOM 841 C C . LYS A 1 101 ? 7.633 4.953 -3.601 1.00 86.56 101 LYS A C 1
ATOM 843 O O . LYS A 1 101 ? 8.263 5.433 -2.661 1.00 86.56 101 LYS A O 1
ATOM 848 N N . ALA A 1 102 ? 6.515 4.242 -3.424 1.00 88.69 102 ALA A N 1
ATOM 849 C CA . ALA A 1 102 ? 5.913 4.016 -2.111 1.00 88.69 102 ALA A CA 1
ATOM 850 C C . ALA A 1 102 ? 6.872 3.301 -1.141 1.00 88.69 102 ALA A C 1
ATOM 852 O O . ALA A 1 102 ? 6.929 3.666 0.030 1.00 88.69 102 ALA A O 1
ATOM 853 N N . LEU A 1 103 ? 7.669 2.341 -1.627 1.00 85.00 103 LEU A N 1
ATOM 854 C CA . LEU A 1 103 ? 8.648 1.601 -0.822 1.00 85.00 103 LEU A CA 1
ATOM 855 C C . LEU A 1 103 ? 9.894 2.392 -0.422 1.00 85.00 103 LEU A C 1
ATOM 857 O O . LEU A 1 103 ? 10.569 2.014 0.535 1.00 85.00 103 LEU A O 1
ATOM 861 N N . THR A 1 104 ? 10.272 3.422 -1.177 1.00 74.44 104 THR A N 1
ATOM 862 C CA . THR A 1 104 ? 11.585 4.055 -1.002 1.00 74.44 104 THR A CA 1
ATOM 863 C C . THR A 1 104 ? 11.542 5.338 -0.177 1.00 74.44 104 THR A C 1
ATOM 865 O O . THR A 1 104 ? 12.612 5.837 0.162 1.00 74.44 104 THR A O 1
ATOM 868 N N . LEU A 1 105 ? 10.357 5.883 0.153 1.00 63.53 105 LEU A N 1
ATOM 869 C CA . LEU A 1 105 ? 10.158 7.260 0.666 1.00 63.53 105 LEU A CA 1
ATOM 870 C C . LEU A 1 105 ? 10.883 8.344 -0.169 1.00 63.53 105 LEU A C 1
ATOM 872 O O . LEU A 1 105 ? 10.921 9.510 0.214 1.00 63.53 105 LEU A O 1
ATOM 876 N N . LYS A 1 106 ? 11.474 7.959 -1.304 1.00 55.94 106 LYS A N 1
ATOM 877 C CA . LYS A 1 106 ? 12.229 8.784 -2.236 1.00 55.94 106 LYS A CA 1
ATOM 878 C C . LYS A 1 106 ? 11.350 9.025 -3.447 1.00 55.94 106 LYS A C 1
ATOM 880 O O . LYS A 1 106 ? 10.532 8.191 -3.821 1.00 55.94 106 LYS A O 1
ATOM 885 N N . GLU A 1 107 ? 11.578 10.157 -4.090 1.00 61.81 107 GLU A N 1
ATOM 886 C CA . GLU A 1 107 ? 10.793 10.588 -5.244 1.00 61.81 107 GLU A CA 1
ATOM 887 C C . GLU A 1 107 ? 10.957 9.643 -6.455 1.00 61.81 107 GLU A C 1
ATOM 889 O O . GLU A 1 107 ? 10.042 9.520 -7.270 1.00 61.81 107 GLU A O 1
ATOM 894 N N . TYR A 1 108 ? 12.087 8.914 -6.538 1.00 63.69 108 TYR A N 1
ATOM 895 C CA . TYR A 1 108 ? 12.379 7.978 -7.626 1.00 63.69 108 TYR A CA 1
ATOM 896 C C . TYR A 1 108 ? 13.074 6.678 -7.165 1.00 63.69 108 TYR A C 1
ATOM 898 O O . TYR A 1 108 ? 14.031 6.733 -6.383 1.00 63.69 108 TYR A O 1
ATOM 906 N N . PRO A 1 109 ? 12.649 5.507 -7.685 1.00 72.38 109 PRO A N 1
ATOM 907 C CA . PRO A 1 109 ? 13.316 4.223 -7.457 1.00 72.38 109 PRO A CA 1
ATOM 908 C C . PRO A 1 109 ? 14.729 4.157 -8.049 1.00 72.38 109 PRO A C 1
ATOM 910 O O . PRO A 1 109 ? 15.023 4.820 -9.043 1.00 72.38 109 PRO A O 1
ATOM 913 N N . SER A 1 110 ? 15.596 3.304 -7.493 1.00 78.69 110 SER A N 1
ATOM 914 C CA . SER A 1 110 ? 16.942 3.083 -8.043 1.00 78.69 110 SER A CA 1
ATOM 915 C C . SER A 1 110 ? 16.906 2.350 -9.397 1.00 78.69 110 SER A C 1
ATOM 917 O O . SER A 1 110 ? 15.967 1.589 -9.655 1.00 78.69 110 SER A O 1
ATOM 919 N N . PRO A 1 111 ? 17.942 2.492 -10.249 1.00 81.12 111 PRO A N 1
ATOM 920 C CA . PRO A 1 111 ? 18.014 1.769 -11.520 1.00 81.12 111 PRO A CA 1
ATOM 921 C C . PRO A 1 111 ? 17.861 0.250 -11.378 1.00 81.12 111 PRO A C 1
ATOM 923 O O . PRO A 1 111 ? 17.088 -0.362 -12.109 1.00 81.12 111 PRO A O 1
ATOM 926 N N . SER A 1 112 ? 18.476 -0.368 -10.366 1.00 80.31 112 SER A N 1
ATOM 927 C CA . SER A 1 112 ? 18.334 -1.811 -10.124 1.00 80.31 112 SER A CA 1
ATOM 928 C C . SER A 1 112 ? 16.891 -2.233 -9.801 1.00 80.31 112 SER A C 1
ATOM 930 O O . SER A 1 112 ? 16.476 -3.334 -10.167 1.00 80.31 112 SER A O 1
ATOM 932 N N . ALA A 1 113 ? 16.098 -1.364 -9.160 1.00 79.88 113 ALA A N 1
ATOM 933 C CA . ALA A 1 113 ? 14.683 -1.623 -8.901 1.00 79.88 113 ALA A CA 1
ATOM 934 C C . ALA A 1 113 ? 13.857 -1.602 -10.202 1.00 79.88 113 ALA A C 1
ATOM 936 O O . ALA A 1 113 ? 13.044 -2.500 -10.432 1.00 79.88 113 ALA A O 1
ATOM 937 N N . TYR A 1 114 ? 14.133 -0.649 -11.101 1.00 79.44 114 TYR A N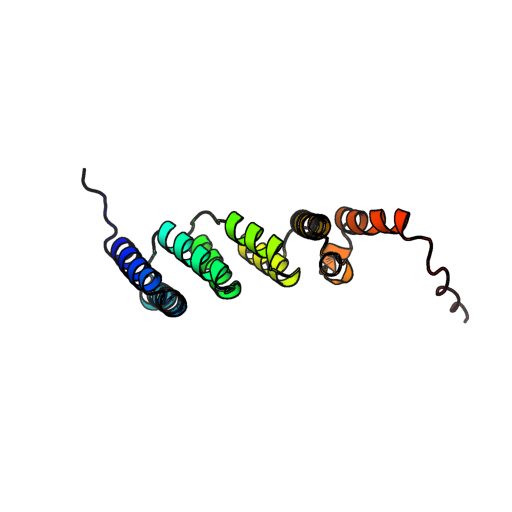 1
ATOM 938 C CA . TYR A 1 114 ? 13.560 -0.645 -12.453 1.00 79.44 114 TYR A CA 1
ATOM 939 C C . TYR A 1 114 ? 13.961 -1.893 -13.250 1.00 79.44 114 TYR A C 1
ATOM 941 O O . TYR A 1 114 ? 13.111 -2.531 -13.874 1.00 79.44 114 TYR A O 1
ATOM 949 N N . ALA A 1 115 ? 15.236 -2.292 -13.190 1.00 83.56 115 ALA A N 1
ATOM 950 C CA . ALA A 1 115 ? 15.739 -3.478 -13.878 1.00 83.56 115 ALA A CA 1
ATOM 951 C C . ALA A 1 115 ? 15.004 -4.750 -13.426 1.00 83.56 115 ALA A C 1
ATOM 953 O O . ALA A 1 115 ? 14.643 -5.592 -14.252 1.00 83.56 115 ALA A O 1
ATOM 954 N N . TYR A 1 116 ? 14.742 -4.882 -12.122 1.00 84.06 116 TYR A N 1
ATOM 955 C CA . TYR A 1 116 ? 13.970 -5.992 -11.562 1.00 84.06 116 TYR A CA 1
ATOM 956 C C . TYR A 1 116 ? 12.539 -6.043 -12.119 1.00 84.06 116 TYR A C 1
ATOM 958 O O . TYR A 1 116 ? 12.103 -7.095 -12.595 1.00 84.06 116 TYR A O 1
ATOM 966 N N . VAL A 1 117 ? 11.834 -4.907 -12.127 1.00 83.62 117 VAL A N 1
ATOM 967 C CA . VAL A 1 117 ? 10.466 -4.797 -12.659 1.00 83.62 117 VAL A CA 1
ATOM 968 C C . VAL A 1 117 ? 10.414 -5.163 -14.143 1.00 83.62 117 VAL A C 1
ATOM 970 O O . VAL A 1 117 ? 9.602 -6.001 -14.541 1.00 83.62 117 VAL A O 1
ATOM 973 N N . PHE A 1 118 ? 11.312 -4.616 -14.967 1.00 84.50 118 PHE A N 1
ATOM 974 C CA . PHE A 1 118 ? 11.339 -4.945 -16.394 1.00 84.50 118 PHE A CA 1
ATOM 975 C C . PHE A 1 118 ? 11.658 -6.414 -16.651 1.00 84.50 118 PHE A C 1
ATOM 977 O O . PHE A 1 118 ? 10.985 -7.050 -17.462 1.00 84.50 118 PHE A O 1
ATOM 984 N N . ARG A 1 119 ? 12.630 -6.991 -15.931 1.00 84.19 119 ARG A N 1
ATOM 985 C CA . ARG A 1 119 ? 12.913 -8.434 -16.003 1.00 84.19 119 ARG A CA 1
ATOM 986 C C . ARG A 1 119 ? 11.678 -9.264 -15.636 1.00 84.19 119 ARG A C 1
ATOM 988 O O . ARG A 1 119 ? 11.433 -10.275 -16.290 1.00 84.19 119 ARG A O 1
ATOM 995 N N . SER A 1 120 ? 10.904 -8.842 -14.634 1.00 82.25 120 SER A N 1
ATOM 996 C CA . SER A 1 120 ? 9.657 -9.504 -14.231 1.00 82.25 120 SER A CA 1
ATOM 997 C C . SER A 1 120 ? 8.620 -9.492 -15.362 1.00 82.25 120 SER A C 1
ATOM 999 O O . SER A 1 120 ? 8.150 -10.553 -15.768 1.00 82.25 120 SER A O 1
ATOM 1001 N N . PHE A 1 121 ? 8.347 -8.330 -15.969 1.00 80.62 121 PHE A N 1
ATOM 1002 C CA . PHE A 1 121 ? 7.413 -8.236 -17.100 1.00 80.62 121 PHE A CA 1
ATOM 1003 C C . PHE A 1 121 ? 7.864 -9.028 -18.328 1.00 80.62 121 PHE A C 1
ATOM 1005 O O . PHE A 1 121 ? 7.041 -9.668 -18.981 1.00 80.62 121 PHE A O 1
ATOM 1012 N N . LEU A 1 122 ? 9.164 -9.024 -18.637 1.00 81.44 122 LEU A N 1
ATOM 1013 C CA . LEU A 1 122 ? 9.706 -9.796 -19.755 1.00 81.44 122 LEU A CA 1
ATOM 1014 C C . LEU A 1 122 ? 9.498 -11.303 -19.574 1.00 81.44 122 LEU A C 1
ATOM 1016 O O . LEU A 1 122 ? 9.153 -11.970 -20.548 1.00 81.44 122 LEU A O 1
ATOM 1020 N N . ARG A 1 123 ? 9.676 -11.827 -18.353 1.00 82.00 123 ARG A N 1
ATOM 1021 C CA . ARG A 1 123 ? 9.445 -13.250 -18.039 1.00 82.00 123 ARG A CA 1
ATOM 1022 C C . ARG A 1 123 ? 7.982 -13.655 -18.203 1.00 82.00 123 ARG A C 1
ATOM 1024 O O . ARG A 1 123 ? 7.719 -14.764 -18.644 1.00 82.00 123 ARG A O 1
ATOM 1031 N N . GLU A 1 124 ? 7.056 -12.751 -17.904 1.00 79.62 124 GLU A N 1
ATOM 1032 C CA . GLU A 1 124 ? 5.611 -12.960 -18.078 1.00 79.62 124 GLU A CA 1
ATOM 1033 C C . GLU A 1 124 ? 5.130 -12.670 -19.519 1.00 79.62 124 GLU A C 1
ATOM 1035 O O . GLU A 1 124 ? 3.931 -12.637 -19.782 1.00 79.62 124 GLU A O 1
ATOM 1040 N N . GLY A 1 125 ? 6.039 -12.403 -20.471 1.00 78.56 125 GLY A N 1
ATOM 1041 C CA . GLY A 1 125 ? 5.697 -12.117 -21.875 1.00 78.56 125 GLY A CA 1
ATOM 1042 C C . GLY A 1 125 ? 5.089 -10.729 -22.122 1.00 78.56 125 GLY A C 1
ATOM 1043 O O . GLY A 1 125 ? 4.682 -10.409 -23.239 1.00 78.56 125 GLY A O 1
ATOM 1044 N N . ARG A 1 126 ? 5.056 -9.861 -21.107 1.00 78.38 126 ARG A N 1
ATOM 1045 C CA . ARG A 1 126 ? 4.425 -8.531 -21.149 1.00 78.38 126 ARG A CA 1
ATOM 1046 C C . ARG A 1 126 ? 5.363 -7.486 -21.754 1.00 78.38 126 ARG A C 1
ATOM 1048 O O . ARG A 1 126 ? 5.824 -6.557 -21.096 1.00 78.38 126 ARG A O 1
ATOM 1055 N N . HIS A 1 127 ? 5.688 -7.661 -23.031 1.00 77.38 127 HIS A N 1
ATOM 1056 C CA . HIS A 1 127 ? 6.694 -6.853 -23.726 1.00 77.38 127 HIS A CA 1
ATOM 1057 C C . HIS A 1 127 ? 6.291 -5.394 -23.962 1.00 77.38 127 HIS A C 1
ATOM 1059 O O . HIS A 1 127 ? 7.173 -4.546 -24.029 1.00 77.38 127 HIS A O 1
ATOM 1065 N N . SER A 1 128 ? 4.994 -5.090 -24.052 1.00 76.50 128 SER A N 1
ATOM 1066 C CA . SER A 1 128 ? 4.501 -3.707 -24.137 1.00 76.50 128 SER A CA 1
ATOM 1067 C C . SER A 1 128 ? 4.831 -2.894 -22.883 1.00 76.50 128 SER A C 1
ATOM 1069 O O . SER A 1 128 ? 5.063 -1.690 -22.968 1.00 76.50 128 SER A O 1
ATOM 1071 N N . GLU A 1 129 ? 4.872 -3.566 -21.731 1.00 74.12 129 GLU A N 1
ATOM 1072 C CA . GLU A 1 129 ? 5.193 -2.963 -20.443 1.00 74.12 129 GLU A CA 1
ATOM 1073 C C . GLU A 1 129 ? 6.704 -2.815 -20.265 1.00 74.12 129 GLU A C 1
ATOM 1075 O O . GLU A 1 129 ? 7.195 -1.749 -19.910 1.00 74.12 129 GLU A O 1
ATOM 1080 N N . ALA A 1 130 ? 7.488 -3.835 -20.605 1.00 75.38 130 ALA A N 1
ATOM 1081 C CA . ALA A 1 130 ? 8.941 -3.710 -20.625 1.00 75.38 130 ALA A CA 1
ATOM 1082 C C . ALA A 1 130 ? 9.414 -2.849 -21.816 1.00 75.38 130 ALA A C 1
ATOM 1084 O O . ALA A 1 130 ? 9.935 -3.367 -22.803 1.00 75.38 130 ALA A O 1
ATOM 1085 N N . ASN A 1 131 ? 9.240 -1.530 -21.709 1.00 72.19 131 ASN A N 1
ATOM 1086 C CA . ASN A 1 131 ? 9.584 -0.555 -22.731 1.00 72.19 131 ASN A CA 1
ATOM 1087 C C . ASN A 1 131 ? 10.474 0.550 -22.152 1.00 72.19 131 ASN A C 1
ATOM 1089 O O . ASN A 1 131 ? 10.080 1.290 -21.251 1.00 72.19 131 ASN A O 1
ATOM 1093 N N . TYR A 1 132 ? 11.655 0.705 -22.744 1.00 71.69 132 TYR A N 1
ATOM 1094 C CA . TYR A 1 132 ? 12.637 1.734 -22.408 1.00 71.69 132 TYR A CA 1
ATOM 1095 C C . TYR A 1 132 ? 12.067 3.166 -22.422 1.00 71.69 132 TYR A C 1
ATOM 1097 O O . TYR A 1 132 ? 12.467 4.015 -21.623 1.00 71.69 132 TYR A O 1
ATOM 1105 N N . ASN A 1 133 ? 11.080 3.440 -23.279 1.00 72.69 133 ASN A N 1
ATOM 1106 C CA . ASN A 1 133 ? 10.437 4.752 -23.361 1.00 72.69 133 ASN A CA 1
ATOM 1107 C C . ASN A 1 133 ? 9.589 5.084 -22.124 1.00 72.69 133 ASN A C 1
ATOM 1109 O O . ASN A 1 133 ? 9.317 6.258 -21.889 1.00 72.69 133 ASN A O 1
ATOM 1113 N N . LYS A 1 134 ? 9.214 4.103 -21.296 1.00 74.56 134 LYS A N 1
ATOM 1114 C CA . LYS A 1 134 ? 8.504 4.348 -20.031 1.00 74.56 134 LYS A CA 1
ATOM 1115 C C . LYS A 1 134 ? 9.439 4.736 -18.875 1.00 74.56 134 LYS A C 1
ATOM 1117 O O . LYS A 1 134 ? 8.973 5.196 -17.839 1.00 74.56 134 LYS A O 1
ATOM 1122 N N . CYS A 1 135 ? 10.757 4.601 -19.041 1.00 72.25 135 CYS A N 1
ATOM 1123 C CA . CYS A 1 135 ? 11.723 5.017 -18.025 1.00 72.25 135 CYS A CA 1
ATOM 1124 C C . CYS A 1 135 ? 11.763 6.549 -17.874 1.00 72.25 135 CYS A C 1
ATOM 1126 O O . CYS A 1 135 ? 11.794 7.253 -18.893 1.00 72.25 135 CYS A O 1
ATOM 1128 N N . PRO A 1 136 ? 11.891 7.078 -16.643 1.00 71.50 136 PRO A N 1
ATOM 1129 C CA . PRO A 1 136 ? 12.276 8.468 -16.421 1.00 71.50 136 PRO A CA 1
ATOM 1130 C C . PRO A 1 136 ? 13.613 8.798 -17.092 1.00 71.50 136 PRO A C 1
ATOM 1132 O O . PRO A 1 136 ? 14.481 7.934 -17.234 1.00 71.50 136 PRO A O 1
ATOM 1135 N N . HIS A 1 137 ? 13.823 10.069 -17.441 1.00 73.75 137 HIS A N 1
ATOM 1136 C CA . HIS A 1 137 ? 15.023 10.504 -18.166 1.00 73.75 137 HIS A CA 1
ATOM 1137 C C . HIS A 1 137 ? 16.340 10.109 -17.467 1.00 73.75 137 HIS A C 1
ATOM 1139 O O . HIS A 1 137 ? 17.291 9.705 -18.130 1.00 73.75 137 HIS A O 1
ATOM 1145 N N . HIS A 1 138 ? 16.381 10.156 -16.132 1.00 72.69 138 HIS A N 1
ATOM 1146 C CA . HIS A 1 138 ? 17.557 9.777 -15.340 1.00 72.69 138 HIS A CA 1
ATOM 1147 C C . HIS A 1 138 ? 17.820 8.259 -15.301 1.00 72.69 138 HIS A C 1
ATOM 1149 O O . HIS A 1 138 ? 18.948 7.853 -15.058 1.00 72.69 138 HIS A O 1
ATOM 1155 N N . ILE A 1 139 ? 16.812 7.421 -15.571 1.00 75.81 139 ILE A N 1
ATOM 1156 C CA . ILE A 1 139 ? 16.949 5.955 -15.657 1.00 75.81 139 ILE A CA 1
ATOM 1157 C C . ILE A 1 139 ? 17.296 5.511 -17.080 1.00 75.81 139 ILE A C 1
ATOM 1159 O O . ILE A 1 139 ? 17.960 4.498 -17.264 1.00 75.81 139 ILE A O 1
ATOM 1163 N N . ARG A 1 140 ? 16.894 6.271 -18.109 1.00 70.88 140 ARG A N 1
ATOM 1164 C CA . ARG A 1 140 ? 17.255 5.964 -19.506 1.00 70.88 140 ARG A CA 1
ATOM 1165 C C . ARG A 1 140 ? 18.771 5.958 -19.724 1.00 70.88 140 ARG A C 1
ATOM 1167 O O . ARG A 1 140 ? 19.270 5.188 -20.526 1.00 70.88 140 ARG A O 1
ATOM 1174 N N . GLN A 1 141 ? 19.517 6.768 -18.983 1.00 70.31 141 GLN A N 1
ATOM 1175 C CA . GLN A 1 141 ? 20.978 6.817 -19.101 1.00 70.31 141 GLN A CA 1
ATOM 1176 C C . GLN A 1 141 ? 21.688 5.632 -18.422 1.00 70.31 141 GLN A C 1
ATOM 1178 O O . GLN A 1 141 ? 22.909 5.524 -18.509 1.00 70.31 141 GLN A O 1
ATOM 1183 N N . ASP A 1 142 ? 20.946 4.743 -17.756 1.00 81.75 142 ASP A N 1
ATOM 1184 C CA . ASP A 1 142 ? 21.510 3.589 -17.071 1.00 81.75 142 ASP A CA 1
ATOM 1185 C C . ASP A 1 142 ? 21.853 2.447 -18.049 1.00 81.75 142 ASP A C 1
ATOM 1187 O O . ASP A 1 142 ? 21.015 1.965 -18.820 1.00 81.75 142 ASP A O 1
ATOM 1191 N N . TYR A 1 143 ? 23.111 1.999 -18.003 1.00 73.56 143 TYR A N 1
ATOM 1192 C CA . TYR A 1 143 ? 23.644 0.963 -18.891 1.00 73.56 143 TYR A CA 1
ATOM 1193 C C . TYR A 1 143 ? 23.019 -0.421 -18.647 1.00 73.56 143 TYR A C 1
ATOM 1195 O O . TYR A 1 143 ? 22.822 -1.177 -19.603 1.00 73.56 143 TYR A O 1
ATOM 1203 N N . GLU A 1 144 ? 22.670 -0.761 -17.398 1.00 77.94 144 GLU A N 1
ATOM 1204 C CA . GLU A 1 144 ? 22.003 -2.028 -17.067 1.00 77.94 144 GLU A CA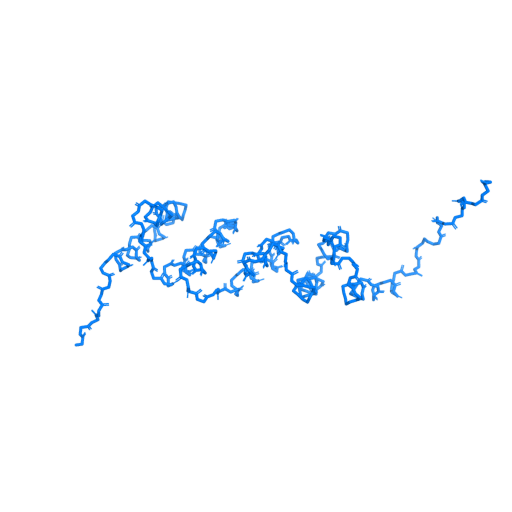 1
ATOM 1205 C C . GLU A 1 144 ? 20.606 -2.061 -17.698 1.00 77.94 144 GLU A C 1
ATOM 1207 O O . GLU A 1 144 ? 20.225 -3.052 -18.329 1.00 77.94 144 GLU A O 1
ATOM 1212 N N . ILE A 1 145 ? 19.869 -0.952 -17.589 1.00 77.88 145 ILE A N 1
ATOM 1213 C CA . ILE A 1 145 ? 18.533 -0.802 -18.171 1.00 77.88 145 ILE A CA 1
ATOM 1214 C C . ILE A 1 145 ? 18.587 -0.867 -19.695 1.00 77.88 145 ILE A C 1
ATOM 1216 O O . ILE A 1 145 ? 17.819 -1.617 -20.299 1.00 77.88 145 ILE A O 1
ATOM 1220 N N . TRP A 1 146 ? 19.515 -0.149 -20.331 1.00 75.31 146 TRP A N 1
ATOM 1221 C CA . TRP A 1 146 ? 19.698 -0.224 -21.783 1.00 75.31 146 TRP A CA 1
ATOM 1222 C C . TRP A 1 146 ? 20.064 -1.646 -22.249 1.00 75.31 146 TRP A C 1
ATOM 1224 O O . TRP A 1 146 ? 19.523 -2.136 -23.245 1.00 75.31 146 TRP A O 1
ATOM 1234 N N . GLY A 1 147 ? 20.914 -2.350 -21.492 1.00 75.88 147 GLY A N 1
ATOM 1235 C CA . GLY A 1 147 ? 21.316 -3.736 -21.755 1.00 75.88 147 GLY A CA 1
ATOM 1236 C C . GLY A 1 147 ? 20.153 -4.736 -21.792 1.00 75.88 147 GLY A C 1
ATOM 1237 O O . GLY A 1 147 ? 20.154 -5.668 -22.602 1.00 75.88 147 GLY A O 1
ATOM 1238 N N . LEU A 1 148 ? 19.120 -4.529 -20.966 1.00 77.44 148 LEU A N 1
ATOM 1239 C CA . LEU A 1 148 ? 17.921 -5.377 -20.962 1.00 77.44 148 LEU A CA 1
ATOM 1240 C C . LEU A 1 148 ? 17.170 -5.326 -22.294 1.00 77.44 148 LEU A C 1
ATOM 1242 O O . LEU A 1 148 ? 16.690 -6.358 -22.767 1.00 77.44 148 LEU A O 1
ATOM 1246 N N . PHE A 1 149 ? 17.113 -4.150 -22.918 1.00 70.69 149 PHE A N 1
ATOM 1247 C CA . PHE A 1 149 ? 16.388 -3.941 -24.170 1.00 70.69 149 PHE A CA 1
ATOM 1248 C C . PHE A 1 149 ? 17.255 -4.200 -25.410 1.00 70.69 149 PHE A C 1
ATOM 1250 O O . PHE A 1 149 ? 16.742 -4.692 -26.415 1.00 70.69 149 PHE A O 1
ATOM 1257 N N . SER A 1 150 ? 18.572 -3.975 -25.342 1.00 61.78 150 SER A N 1
ATOM 1258 C CA . SER A 1 150 ? 19.489 -4.230 -26.464 1.00 61.78 150 SER A CA 1
ATOM 1259 C C . SER A 1 150 ? 19.732 -5.722 -26.728 1.00 61.78 150 SER A C 1
ATOM 1261 O O . SER A 1 150 ? 19.972 -6.114 -27.873 1.00 61.78 150 SER A O 1
ATOM 1263 N N . SER A 1 151 ? 19.582 -6.583 -25.712 1.00 54.88 151 SER A N 1
ATOM 1264 C CA . SER A 1 151 ? 19.657 -8.044 -25.885 1.00 54.88 151 SER A CA 1
ATOM 1265 C C . SER A 1 151 ? 18.585 -8.596 -26.841 1.00 54.88 151 SER A C 1
ATOM 1267 O O . SER A 1 151 ? 18.829 -9.596 -27.516 1.00 54.88 151 SER A O 1
ATOM 1269 N N . LYS A 1 152 ? 17.443 -7.902 -26.987 1.00 51.44 152 LYS A N 1
ATOM 1270 C CA . LYS A 1 152 ? 16.410 -8.216 -27.988 1.00 51.44 152 LYS A CA 1
ATOM 1271 C C . LYS A 1 152 ? 16.742 -7.709 -29.391 1.00 51.44 152 LYS A C 1
ATOM 1273 O O . LYS A 1 152 ? 16.340 -8.356 -30.354 1.00 51.44 152 LYS A O 1
ATOM 1278 N N . CYS A 1 153 ? 17.519 -6.636 -29.541 1.00 43.44 153 CYS A N 1
ATOM 1279 C CA . CYS A 1 153 ? 17.933 -6.163 -30.867 1.00 43.44 153 CYS A CA 1
ATOM 1280 C C . CYS A 1 153 ? 18.856 -7.158 -31.587 1.00 43.44 153 CYS A C 1
ATOM 1282 O O . CYS A 1 153 ? 18.892 -7.159 -32.810 1.00 43.44 153 CYS A O 1
ATOM 1284 N N . LYS A 1 154 ? 19.532 -8.073 -30.875 1.00 40.78 154 LYS A N 1
ATOM 1285 C CA . LYS A 1 154 ? 20.299 -9.154 -31.524 1.00 40.78 154 LYS A CA 1
ATOM 1286 C C . LYS A 1 154 ? 19.424 -10.242 -32.162 1.00 40.78 154 LYS A C 1
ATOM 1288 O O . LYS A 1 154 ? 19.890 -10.897 -33.084 1.00 40.78 154 LYS A O 1
ATOM 1293 N N . ASN A 1 155 ? 18.165 -10.382 -31.738 1.00 38.00 155 ASN A N 1
ATOM 1294 C CA . ASN A 1 155 ? 17.206 -11.335 -32.317 1.00 38.00 155 ASN A CA 1
ATOM 1295 C C . ASN A 1 155 ? 16.079 -10.659 -33.123 1.00 38.00 155 ASN A C 1
ATOM 1297 O O . ASN A 1 155 ? 15.200 -11.351 -33.624 1.00 38.00 155 ASN A O 1
ATOM 1301 N N . ALA A 1 156 ? 16.099 -9.328 -33.253 1.00 35.66 156 ALA A N 1
ATOM 1302 C CA . ALA A 1 156 ? 15.125 -8.549 -34.025 1.00 35.66 156 ALA A CA 1
ATOM 1303 C C . ALA A 1 156 ? 15.762 -7.704 -35.148 1.00 35.66 156 ALA A C 1
ATOM 1305 O O . ALA A 1 156 ? 15.048 -7.009 -35.864 1.00 35.66 156 ALA A O 1
ATOM 1306 N N . ALA A 1 157 ? 17.085 -7.775 -35.351 1.00 37.09 157 ALA A N 1
ATOM 1307 C CA . ALA A 1 157 ? 17.797 -7.089 -36.437 1.00 37.09 157 ALA A CA 1
ATOM 1308 C C . ALA A 1 157 ? 17.604 -7.759 -37.814 1.00 37.09 157 ALA A C 1
ATOM 1310 O O . ALA A 1 157 ? 18.562 -7.975 -38.553 1.00 37.09 157 ALA A O 1
ATOM 1311 N N . SER A 1 158 ? 16.359 -8.082 -38.167 1.00 34.41 158 SER A N 1
ATOM 1312 C CA . SER A 1 158 ? 15.971 -8.386 -39.546 1.00 34.41 158 SER A CA 1
ATOM 1313 C C . SER A 1 158 ? 14.860 -7.479 -40.074 1.00 34.41 158 SER A C 1
ATOM 1315 O O . SER A 1 158 ? 14.320 -7.785 -41.129 1.00 34.41 158 SER A O 1
ATOM 1317 N N . PHE A 1 159 ? 14.516 -6.374 -39.405 1.00 34.75 159 PHE A N 1
ATOM 1318 C CA . PHE A 1 159 ? 13.612 -5.384 -39.991 1.00 34.75 159 PHE A CA 1
ATOM 1319 C C . PHE A 1 159 ? 14.044 -3.947 -39.657 1.00 34.75 159 PHE A C 1
ATOM 1321 O O . PHE A 1 159 ? 14.264 -3.601 -38.499 1.00 34.75 159 PHE A O 1
ATOM 1328 N N . ASP A 1 160 ? 14.166 -3.164 -40.730 1.00 30.84 160 ASP A N 1
ATOM 1329 C CA . ASP A 1 160 ? 14.293 -1.706 -40.832 1.00 30.84 160 ASP A CA 1
ATOM 1330 C C . ASP A 1 160 ? 15.667 -1.053 -40.621 1.00 30.84 160 ASP A C 1
ATOM 1332 O O . ASP A 1 160 ? 15.892 -0.174 -39.790 1.00 30.84 160 ASP A O 1
ATOM 1336 N N . SER A 1 161 ? 16.572 -1.378 -41.546 1.00 34.59 161 SER A N 1
ATOM 1337 C CA . SER A 1 161 ? 17.500 -0.396 -42.105 1.00 34.59 161 SER A CA 1
ATOM 1338 C C . SER A 1 161 ? 16.733 0.582 -43.007 1.00 34.59 161 SER A C 1
ATOM 1340 O O . SER A 1 161 ? 16.581 0.289 -44.187 1.00 34.59 161 SER A O 1
ATOM 1342 N N . LEU A 1 162 ? 16.230 1.701 -42.475 1.00 37.78 162 LEU A N 1
ATOM 1343 C CA . LEU A 1 162 ? 15.921 2.939 -43.219 1.00 37.78 162 LEU A CA 1
ATOM 1344 C C . LEU A 1 162 ? 15.289 3.966 -42.269 1.00 37.78 162 LEU A C 1
ATOM 1346 O O . LEU A 1 162 ? 14.082 3.978 -42.101 1.00 37.78 162 LEU A O 1
ATOM 1350 N N . THR A 1 163 ? 16.122 4.814 -41.662 1.00 37.12 163 THR A N 1
ATOM 1351 C CA . THR A 1 163 ? 15.894 6.267 -41.475 1.00 37.12 163 THR A CA 1
ATOM 1352 C C . THR A 1 163 ? 17.044 6.844 -40.649 1.00 37.12 163 THR A C 1
ATOM 1354 O O . THR A 1 163 ? 16.892 7.140 -39.470 1.00 37.12 163 THR A O 1
ATOM 1357 N N . MET A 1 164 ? 18.219 6.981 -41.263 1.00 31.59 164 MET A N 1
ATOM 1358 C CA . MET A 1 164 ? 19.228 7.974 -40.875 1.00 31.59 164 MET A CA 1
ATOM 1359 C C . MET A 1 164 ? 20.020 8.351 -42.130 1.00 31.59 164 MET A C 1
ATOM 1361 O O . MET A 1 164 ? 21.150 7.921 -42.336 1.00 31.59 164 MET A O 1
ATOM 1365 N N . SER A 1 165 ? 19.395 9.137 -43.004 1.00 37.56 165 SER A N 1
ATOM 1366 C CA . SER A 1 165 ? 20.091 9.855 -44.073 1.00 37.56 165 SER A CA 1
ATOM 1367 C C . SER A 1 165 ? 19.388 11.188 -44.318 1.00 37.56 165 SER A C 1
ATOM 1369 O O . SER A 1 165 ? 18.229 11.198 -44.725 1.00 37.56 165 SER A O 1
ATOM 1371 N N . GLY A 1 166 ? 20.116 12.279 -44.081 1.00 31.69 166 GLY A N 1
ATOM 1372 C CA . GLY A 1 166 ? 19.654 13.669 -44.148 1.00 31.69 166 GLY A CA 1
ATOM 1373 C C . GLY A 1 166 ? 19.400 14.180 -42.730 1.00 31.69 166 GLY A C 1
ATOM 1374 O O . GLY A 1 166 ? 18.521 13.670 -42.061 1.00 31.69 166 GLY A O 1
ATOM 1375 N N . GLU A 1 167 ? 20.168 15.098 -42.153 1.00 31.38 167 GLU A N 1
ATOM 1376 C CA . GLU A 1 167 ? 20.678 16.330 -42.748 1.00 31.38 167 GLU A CA 1
ATOM 1377 C C . GLU A 1 167 ? 22.052 16.710 -42.153 1.00 31.38 167 GLU A C 1
ATOM 1379 O O . GLU A 1 167 ? 22.231 16.848 -40.943 1.00 31.38 167 GLU A O 1
ATOM 1384 N N . ARG A 1 168 ? 23.037 16.905 -43.033 1.00 36.38 168 ARG A N 1
ATOM 1385 C CA . ARG A 1 168 ? 24.192 17.792 -42.833 1.00 36.38 168 ARG A CA 1
ATOM 1386 C C . ARG A 1 168 ? 24.340 18.589 -44.122 1.00 36.38 168 ARG A C 1
ATOM 1388 O O . ARG A 1 168 ? 24.623 17.969 -45.143 1.00 36.38 168 ARG A O 1
ATOM 1395 N N . SER A 1 169 ? 24.109 19.900 -44.050 1.00 36.88 169 SER A N 1
ATOM 1396 C CA . SER A 1 169 ? 24.444 21.018 -44.970 1.00 36.88 169 SER A CA 1
ATOM 1397 C C . SER A 1 169 ? 23.445 22.131 -44.603 1.00 36.88 169 SER A C 1
ATOM 1399 O O . SER A 1 169 ? 22.253 21.848 -44.607 1.00 36.88 169 SER A O 1
ATOM 1401 N N . LEU A 1 170 ? 23.787 23.354 -44.198 1.00 39.84 170 LEU A N 1
ATOM 1402 C CA . LEU A 1 170 ? 24.930 24.242 -44.433 1.00 39.84 170 LEU A CA 1
ATOM 1403 C C . LEU A 1 170 ? 25.326 24.963 -43.135 1.00 39.84 170 LEU A C 1
ATOM 1405 O O . LEU A 1 170 ? 24.423 25.185 -42.298 1.00 39.84 170 LEU A O 1
#

Sequence (170 aa):
MEKNLNVDADLLNVLINGFLGQRRIEAAYNFLIEMINKLGLRPLQETYRKLIEKLLEVRKLEEALDLLRLMMKQEYQPWPDPFSHYIRKFGTVEDATEFLKALTLKEYPSPSAYAYVFRSFLREGRHSEANYNKCPHHIRQDYEIWGLFSSKCKNAASFDSLTMSGERSL

Secondary structure (DSSP, 8-state):
------HHHHHHHHHHHHHHHTT-HHHHHHHHHHHHHHH-----HHHHHHHHHHHHHTT-HHHHHHHHHHHHHTTPPP--HHHHHHHHHH--HHHHHHHHHHHHSSSS--HHHHHHHHHHHHHTT-TTTS-GGGS-HHHHT-HHHHHHHHHHHHHHTTS-----------

pLDDT: mean 80.27, std 19.34, range [30.84, 98.38]

InterPro domains:
  IPR002885 Pentatricopeptide repeat [PS51375] (44-78)
  IPR002885 Pentatricopeptide repeat [TIGR00756] (47-78)
  IPR011990 Tetratricopeptide-like helical domain superfamily [G3DSA:1.25.40.10] (1-159)
  IPR044578 Pentatricopeptide repeat-containing protein BIR6-like [PTHR47003] (1-151)

Radius of gyration: 21.79 Å; chains: 1; bounding box: 44×38×76 Å